Protein AF-A0A957X307-F1 (afdb_monomer_lite)

Radius of gyration: 16.77 Å; chains: 1; bounding box: 36×28×46 Å

Foldseek 3Di:
DDPCVVVVHDDDDDPPAQDVVNVGDDDDPVVVVVVVVVVVDDDDVVVVQQVVFVVVCVVVVHPTGGDDPDPVGD

Secondary structure (DSSP, 8-state):
--HHHHTTPPP----SSS-GGGTSPPPPHHHHHHHHHHTT----HHHHHHHHHHHHHHHHT-S-----SSTTT-

Structure (mmCIF, N/CA/C/O backbone):
data_AF-A0A957X307-F1
#
_entry.id   AF-A0A957X307-F1
#
loop_
_atom_site.group_PDB
_atom_site.id
_atom_site.type_symbol
_atom_site.label_atom_id
_atom_site.label_alt_id
_atom_site.label_comp_id
_atom_site.label_asym_id
_atom_site.label_entity_id
_atom_site.label_seq_id
_atom_site.pdbx_PDB_ins_code
_atom_site.Cartn_x
_atom_site.Cartn_y
_atom_site.Cartn_z
_atom_site.occupancy
_atom_site.B_iso_or_equiv
_atom_site.auth_seq_id
_atom_site.auth_comp_id
_atom_site.auth_asym_id
_atom_site.auth_atom_id
_atom_site.pdbx_PDB_model_num
ATOM 1 N N . MET A 1 1 ? -11.874 -9.821 21.458 1.00 63.28 1 MET A N 1
ATOM 2 C CA . MET A 1 1 ? -11.404 -8.430 21.545 1.00 63.28 1 MET A CA 1
ATOM 3 C C . MET A 1 1 ? -10.733 -8.078 20.236 1.00 63.28 1 MET A C 1
ATOM 5 O O . MET A 1 1 ? -10.001 -8.912 19.718 1.00 63.28 1 MET A O 1
ATOM 9 N N . GLY A 1 2 ? -11.074 -6.935 19.644 1.00 90.00 2 GLY A N 1
ATOM 10 C CA . GLY A 1 2 ? -10.425 -6.449 18.419 1.00 90.00 2 GLY A CA 1
ATOM 11 C C . GLY A 1 2 ? -9.289 -5.473 18.731 1.00 90.00 2 GLY A C 1
ATOM 12 O O . GLY A 1 2 ? -9.283 -4.869 19.799 1.00 90.00 2 GLY A O 1
ATOM 13 N N . ILE A 1 3 ? -8.385 -5.239 17.775 1.00 95.12 3 ILE A N 1
ATOM 14 C CA . ILE A 1 3 ? -7.242 -4.321 17.956 1.00 95.12 3 ILE A CA 1
ATOM 15 C C . ILE A 1 3 ? -7.663 -2.922 18.436 1.00 95.12 3 ILE A C 1
ATOM 17 O O . ILE A 1 3 ? -7.030 -2.339 19.306 1.00 95.12 3 ILE A O 1
ATOM 21 N N . TYR A 1 4 ? -8.776 -2.383 17.929 1.00 95.00 4 TYR A N 1
ATOM 22 C CA . TYR A 1 4 ? -9.267 -1.070 18.353 1.00 95.00 4 TYR A CA 1
ATOM 23 C C . TYR A 1 4 ? -9.842 -1.073 19.772 1.00 95.00 4 TYR A C 1
ATOM 25 O O . TYR A 1 4 ? -9.728 -0.073 20.469 1.00 95.00 4 TYR A O 1
ATOM 33 N N . GLU A 1 5 ? -10.407 -2.193 20.224 1.00 94.62 5 GLU A N 1
ATOM 34 C CA . GLU A 1 5 ? -10.923 -2.340 21.587 1.00 94.62 5 GLU A CA 1
ATOM 35 C C . GLU A 1 5 ? -9.778 -2.358 22.607 1.00 94.62 5 GLU A C 1
ATOM 37 O O . GLU A 1 5 ? -9.849 -1.662 23.615 1.00 94.62 5 GLU A O 1
ATOM 42 N N . GLU A 1 6 ? -8.687 -3.065 22.299 1.00 96.94 6 GLU A N 1
ATOM 43 C CA . GLU A 1 6 ? -7.454 -3.058 23.102 1.00 96.94 6 GLU A CA 1
ATOM 44 C C . GLU A 1 6 ? -6.830 -1.659 23.194 1.00 96.94 6 GLU A C 1
ATOM 46 O O . GLU A 1 6 ? -6.288 -1.278 24.229 1.00 96.94 6 GLU A O 1
ATOM 51 N N . LEU A 1 7 ? -6.958 -0.868 22.126 1.00 97.00 7 LEU A N 1
ATOM 52 C CA . LEU A 1 7 ? -6.505 0.522 22.070 1.00 97.00 7 LEU A CA 1
ATOM 53 C C . LEU A 1 7 ? -7.508 1.525 22.675 1.00 97.00 7 LEU A C 1
ATOM 55 O O . LEU A 1 7 ? -7.230 2.723 22.685 1.00 97.00 7 LEU A O 1
ATOM 59 N N . GLY A 1 8 ? -8.679 1.084 23.152 1.00 96.69 8 GLY A N 1
ATOM 60 C CA . GLY A 1 8 ? -9.726 1.968 23.681 1.00 96.69 8 GLY A CA 1
ATOM 61 C C . GLY A 1 8 ? -10.394 2.865 22.626 1.00 96.69 8 GLY A C 1
ATOM 62 O O . GLY A 1 8 ? -11.012 3.876 22.963 1.00 96.69 8 GLY A O 1
ATOM 63 N N . VAL A 1 9 ? -10.276 2.515 21.343 1.00 96.69 9 VAL A N 1
ATOM 64 C CA . VAL A 1 9 ? -10.833 3.250 20.203 1.00 96.69 9 VAL A CA 1
ATOM 65 C C . VAL A 1 9 ? -12.138 2.599 19.753 1.00 96.69 9 VAL A C 1
ATOM 67 O O . VAL A 1 9 ? -12.193 1.410 19.450 1.00 96.69 9 VAL A O 1
ATOM 70 N N . ARG A 1 10 ? -13.211 3.389 19.656 1.00 95.06 10 ARG A N 1
ATOM 71 C CA . ARG A 1 10 ? -14.522 2.906 19.207 1.00 95.06 10 ARG A CA 1
ATOM 72 C C . ARG A 1 10 ? -14.600 2.850 17.670 1.00 95.06 10 ARG A C 1
ATOM 74 O O . ARG A 1 10 ? -14.507 3.906 17.042 1.00 95.06 10 ARG A O 1
ATOM 81 N N . PRO A 1 11 ? -14.858 1.679 17.056 1.00 93.56 11 PRO A N 1
ATOM 82 C CA . PRO A 1 11 ? -15.154 1.589 15.627 1.00 93.56 11 PRO A CA 1
ATOM 83 C C . PRO A 1 11 ? -16.476 2.280 15.269 1.00 93.56 11 PRO A C 1
ATOM 85 O O . PRO A 1 11 ? -17.388 2.378 16.095 1.00 93.56 11 PRO A O 1
ATOM 88 N N . LEU A 1 12 ? -16.602 2.721 14.018 1.00 93.00 12 LEU A N 1
ATOM 89 C CA . LEU A 1 12 ? -17.797 3.390 13.502 1.00 93.00 12 LEU A CA 1
ATOM 90 C C . LEU A 1 12 ? -18.270 2.777 12.185 1.00 93.00 12 LEU A C 1
ATOM 92 O O . LEU A 1 12 ? -17.496 2.160 11.457 1.00 93.00 12 LEU A O 1
ATOM 96 N N . ILE A 1 13 ? -19.546 2.998 11.870 1.00 93.31 13 ILE A N 1
ATOM 97 C CA . ILE A 1 13 ? -20.111 2.723 10.549 1.00 93.31 13 ILE A CA 1
ATOM 98 C C . ILE A 1 13 ? -19.916 3.979 9.703 1.00 93.31 13 ILE A C 1
ATOM 100 O O . ILE A 1 13 ? -20.468 5.035 10.016 1.00 93.31 13 ILE A O 1
ATOM 104 N N . ASN A 1 14 ? -19.118 3.870 8.643 1.00 94.12 14 ASN A N 1
ATOM 105 C CA . ASN A 1 14 ? -18.875 4.979 7.731 1.00 94.12 14 ASN A CA 1
ATOM 106 C C . ASN A 1 14 ? -19.923 4.988 6.606 1.00 94.12 14 ASN A C 1
ATOM 108 O O . ASN A 1 14 ? -19.868 4.161 5.700 1.00 94.12 14 ASN A O 1
ATOM 112 N N . ALA A 1 15 ? -20.854 5.943 6.663 1.00 93.69 15 ALA A N 1
ATOM 113 C CA . ALA A 1 15 ? -21.870 6.188 5.634 1.00 93.69 15 ALA A CA 1
ATOM 114 C C . ALA A 1 15 ? -21.592 7.463 4.806 1.00 93.69 15 ALA A C 1
ATOM 116 O O . ALA A 1 15 ? -22.473 7.948 4.102 1.00 93.69 15 ALA A O 1
ATOM 117 N N . SER A 1 16 ? -20.373 8.010 4.890 1.00 91.69 16 SER A N 1
ATOM 118 C CA . SER A 1 16 ? -19.993 9.317 4.329 1.00 91.69 16 SER A CA 1
ATOM 119 C C . SER A 1 16 ? -18.905 9.214 3.248 1.00 91.69 16 SER A C 1
ATOM 121 O O . SER A 1 16 ? -18.099 10.129 3.094 1.00 91.69 16 SER A O 1
ATOM 123 N N . ALA A 1 17 ? -18.877 8.105 2.497 1.00 91.69 17 ALA A N 1
ATOM 124 C CA . ALA A 1 17 ? -17.865 7.784 1.479 1.00 91.69 17 ALA A CA 1
ATOM 125 C C . ALA A 1 17 ? -16.426 7.668 2.041 1.00 91.69 17 ALA A C 1
ATOM 127 O O . ALA A 1 17 ? -16.224 7.286 3.191 1.00 91.69 17 ALA A O 1
ATOM 128 N N . THR A 1 18 ? -15.399 7.926 1.227 1.00 92.00 18 THR A N 1
ATOM 129 C CA . THR A 1 18 ? -13.986 7.626 1.526 1.00 92.00 18 THR A CA 1
ATOM 130 C C . THR A 1 18 ? -13.282 8.794 2.227 1.00 92.00 18 THR A C 1
ATOM 132 O O . THR A 1 18 ? -12.407 9.452 1.661 1.00 92.00 18 THR A O 1
ATOM 135 N N . LEU A 1 19 ? -13.688 9.099 3.463 1.00 95.31 19 LEU A N 1
ATOM 136 C CA . LEU A 1 19 ? -13.154 10.241 4.213 1.00 95.31 19 LEU A CA 1
ATOM 137 C C . LEU A 1 19 ? -11.709 10.011 4.683 1.00 95.31 19 LEU A C 1
ATOM 139 O O . LEU A 1 19 ? -11.431 9.081 5.439 1.00 95.31 19 LEU A O 1
ATOM 143 N N . THR A 1 20 ? -10.805 10.939 4.350 1.00 93.12 20 THR A N 1
ATOM 144 C CA . THR A 1 20 ? -9.385 10.906 4.756 1.00 93.12 20 THR A CA 1
ATOM 145 C C . THR A 1 20 ? -9.202 10.817 6.271 1.00 93.12 20 THR A C 1
ATOM 147 O O . THR A 1 20 ? -8.369 10.057 6.754 1.00 93.12 20 THR A O 1
ATOM 150 N N . ARG A 1 21 ? -10.024 11.539 7.047 1.00 94.94 21 ARG A N 1
ATOM 151 C CA . ARG A 1 21 ? -9.989 11.499 8.522 1.00 94.94 21 ARG A CA 1
ATOM 152 C C . ARG A 1 21 ? -10.333 10.127 9.112 1.00 94.94 21 ARG A C 1
ATOM 154 O O . ARG A 1 21 ? -10.035 9.902 10.278 1.00 94.94 21 ARG A O 1
ATOM 161 N N . LEU A 1 22 ? -10.981 9.254 8.339 1.00 94.88 22 LEU A N 1
ATOM 162 C CA . LEU A 1 22 ? -11.396 7.910 8.752 1.00 94.88 22 LEU A CA 1
ATOM 163 C C . LEU A 1 22 ? -10.497 6.806 8.173 1.00 94.88 22 LEU A C 1
ATOM 165 O O . LEU A 1 22 ? -10.818 5.632 8.313 1.00 94.88 22 LEU A O 1
ATOM 169 N N . GLY A 1 23 ? -9.387 7.170 7.521 1.00 92.69 23 GLY A N 1
ATOM 170 C CA . GLY A 1 23 ? -8.478 6.213 6.885 1.00 92.69 23 GLY A CA 1
ATOM 171 C C . GLY A 1 23 ? -8.855 5.833 5.450 1.00 92.69 23 GLY A C 1
ATOM 172 O O . GLY A 1 23 ? -8.237 4.939 4.884 1.00 92.69 23 GLY A O 1
ATOM 173 N N . GLY A 1 24 ? -9.830 6.515 4.837 1.00 94.00 24 GLY A N 1
ATOM 174 C CA . GLY A 1 24 ? -10.237 6.257 3.455 1.00 94.00 24 GLY A CA 1
ATOM 175 C C . GLY A 1 24 ? -11.159 5.043 3.321 1.00 94.00 24 GLY A C 1
ATOM 176 O O . GLY A 1 24 ? -12.230 5.009 3.929 1.00 94.00 24 GLY A O 1
ATOM 177 N N . SER A 1 25 ? -10.774 4.088 2.474 1.00 93.50 25 SER A N 1
ATOM 178 C CA . SER A 1 25 ? -11.554 2.882 2.165 1.00 93.50 25 SER A CA 1
ATOM 179 C C . SER A 1 25 ? -11.053 1.665 2.937 1.00 93.50 25 SER A C 1
ATOM 181 O O . SER A 1 25 ? -9.860 1.529 3.196 1.00 93.50 25 SER A O 1
ATOM 183 N N . ILE A 1 26 ? -11.958 0.730 3.226 1.00 94.25 26 ILE A N 1
ATOM 184 C CA . ILE A 1 26 ? -11.586 -0.604 3.710 1.00 94.25 26 ILE A CA 1
ATOM 185 C C . ILE A 1 26 ? -11.055 -1.416 2.524 1.00 94.25 26 ILE A C 1
ATOM 187 O O . ILE A 1 26 ? -11.692 -1.459 1.470 1.00 94.25 26 ILE A O 1
ATOM 191 N N . MET A 1 27 ? -9.895 -2.054 2.693 1.00 95.69 27 MET A N 1
ATOM 192 C CA . MET A 1 27 ? -9.329 -2.932 1.668 1.00 95.69 27 MET A CA 1
ATOM 193 C C . MET A 1 27 ? -10.207 -4.181 1.479 1.00 95.69 27 MET A C 1
ATOM 195 O O . MET A 1 27 ? -10.619 -4.780 2.477 1.00 95.69 27 MET A O 1
ATOM 199 N N . PRO A 1 28 ? -10.477 -4.605 0.230 1.00 97.62 28 PRO A N 1
ATOM 200 C CA . PRO A 1 28 ? -11.109 -5.891 -0.046 1.00 97.62 28 PRO A CA 1
ATOM 201 C C . PRO A 1 28 ? -10.317 -7.059 0.553 1.00 97.62 28 PRO A C 1
ATOM 203 O O . PRO A 1 28 ? -9.096 -6.978 0.724 1.00 97.62 28 PRO A O 1
ATOM 206 N N . ARG A 1 29 ? -11.008 -8.160 0.863 1.00 97.56 29 ARG A N 1
ATOM 207 C CA . ARG A 1 29 ? -10.421 -9.323 1.546 1.00 97.56 29 ARG A CA 1
ATOM 208 C C . ARG A 1 29 ? -9.239 -9.904 0.770 1.00 97.56 29 ARG A C 1
ATOM 210 O O . ARG A 1 29 ? -8.203 -10.181 1.363 1.00 97.56 29 ARG A O 1
ATOM 217 N N . GLU A 1 30 ? -9.383 -10.021 -0.542 1.00 98.00 30 GLU A N 1
ATOM 218 C CA . GLU A 1 30 ? -8.368 -10.546 -1.452 1.00 98.00 30 GLU A CA 1
ATOM 219 C C . GLU A 1 30 ? -7.074 -9.716 -1.442 1.00 98.00 30 GLU A C 1
ATOM 221 O O . GLU A 1 30 ? -5.985 -10.265 -1.589 1.00 98.00 30 GLU A O 1
ATOM 226 N N . VAL A 1 31 ? -7.167 -8.402 -1.201 1.00 97.81 31 VAL A N 1
ATOM 227 C CA . VAL A 1 31 ? -5.993 -7.523 -1.087 1.00 97.81 31 VAL A CA 1
ATOM 228 C C . VAL A 1 31 ? -5.260 -7.792 0.225 1.00 97.81 31 VAL A C 1
ATOM 230 O O . VAL A 1 31 ? -4.038 -7.921 0.234 1.00 97.81 31 VAL A O 1
ATOM 233 N N . VAL A 1 32 ? -6.000 -7.917 1.331 1.00 98.12 32 VAL A N 1
ATOM 234 C CA . VAL A 1 32 ? -5.420 -8.213 2.650 1.00 98.12 32 VAL A CA 1
ATOM 235 C C . VAL A 1 32 ? -4.735 -9.582 2.647 1.00 98.12 32 VAL A C 1
ATOM 237 O O . VAL A 1 32 ? -3.621 -9.706 3.149 1.00 98.12 32 VAL A O 1
ATOM 240 N N . GLU A 1 33 ? -5.363 -10.595 2.051 1.00 98.38 33 GLU A N 1
ATOM 241 C CA . GLU A 1 33 ? -4.790 -11.942 1.930 1.00 98.38 33 GLU A CA 1
ATOM 242 C C . GLU A 1 33 ? -3.489 -11.934 1.109 1.00 98.38 33 GLU A C 1
ATOM 244 O O . GLU A 1 33 ? -2.488 -12.494 1.557 1.00 98.38 33 GLU A O 1
ATOM 249 N N . ALA A 1 34 ? -3.451 -11.212 -0.017 1.00 98.19 34 ALA A N 1
ATOM 250 C CA . ALA A 1 34 ? -2.236 -11.058 -0.819 1.00 98.19 34 ALA A CA 1
ATOM 251 C C . ALA A 1 34 ? -1.100 -10.353 -0.051 1.00 98.19 34 ALA A C 1
ATOM 253 O O . ALA A 1 34 ? 0.063 -10.740 -0.165 1.00 98.19 34 ALA A O 1
ATOM 254 N N . MET A 1 35 ? -1.416 -9.340 0.767 1.00 98.06 35 MET A N 1
ATOM 255 C CA . MET A 1 35 ? -0.418 -8.675 1.618 1.00 98.06 35 MET A CA 1
ATOM 256 C C . MET A 1 35 ? 0.148 -9.618 2.688 1.00 98.06 35 MET A C 1
ATOM 258 O O . MET A 1 35 ? 1.352 -9.590 2.955 1.00 98.06 35 MET A O 1
ATOM 262 N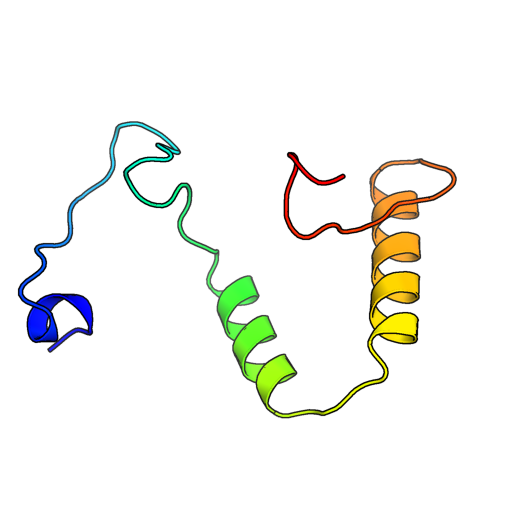 N . VAL A 1 36 ? -0.699 -10.461 3.290 1.00 98.38 36 VAL A N 1
ATOM 263 C CA . VAL A 1 36 ? -0.263 -11.474 4.263 1.00 98.38 36 VAL A CA 1
ATOM 264 C C . VAL A 1 36 ? 0.680 -12.474 3.600 1.00 98.38 36 VAL A C 1
ATOM 266 O O . VAL A 1 36 ? 1.752 -12.729 4.143 1.00 98.38 36 VAL A O 1
ATOM 269 N N . GLU A 1 37 ? 0.345 -12.984 2.417 1.00 98.38 37 GLU A N 1
ATOM 270 C CA . GLU A 1 37 ? 1.207 -13.906 1.669 1.00 98.38 37 GLU A CA 1
ATOM 271 C C . GLU A 1 37 ? 2.556 -13.269 1.292 1.00 98.38 37 GLU A C 1
ATOM 273 O O . GLU A 1 37 ? 3.620 -13.850 1.532 1.00 98.38 37 GLU A O 1
ATOM 278 N N . ALA A 1 38 ? 2.530 -12.039 0.768 1.00 97.88 38 ALA A N 1
ATOM 279 C CA . ALA A 1 38 ? 3.734 -11.308 0.383 1.00 97.88 38 ALA A CA 1
ATOM 280 C C . ALA A 1 38 ? 4.685 -11.073 1.570 1.00 97.88 38 ALA A C 1
ATOM 282 O O . ALA A 1 38 ? 5.901 -11.126 1.401 1.00 97.88 38 ALA A O 1
ATOM 283 N N . SER A 1 39 ? 4.150 -10.873 2.782 1.00 98.00 39 SER A N 1
ATOM 284 C CA . SER A 1 39 ? 4.955 -10.625 3.989 1.00 98.00 39 SER A CA 1
ATOM 285 C C . SER A 1 39 ? 5.843 -11.802 4.421 1.00 98.00 39 SER A C 1
ATOM 287 O O . SER A 1 39 ? 6.735 -11.619 5.246 1.00 98.00 39 SER A O 1
ATOM 289 N N . GLN A 1 40 ? 5.612 -13.001 3.877 1.00 98.50 40 GLN A N 1
ATOM 290 C CA . GLN A 1 40 ? 6.357 -14.219 4.219 1.00 98.50 40 GLN A CA 1
ATOM 291 C C . GLN A 1 40 ? 7.616 -14.429 3.362 1.00 98.50 40 GLN A C 1
ATOM 293 O O . GLN A 1 40 ? 8.321 -15.422 3.542 1.00 98.50 40 GLN A O 1
ATOM 298 N N . HIS A 1 41 ? 7.907 -13.521 2.426 1.00 98.19 41 HIS A N 1
ATO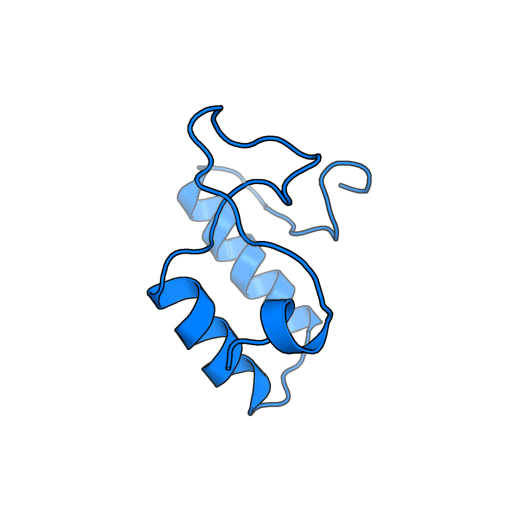M 299 C CA . HIS A 1 41 ? 8.964 -13.695 1.434 1.00 98.19 41 HIS A CA 1
ATOM 300 C C . HIS A 1 41 ? 9.829 -12.438 1.297 1.00 98.19 41 HIS A C 1
ATOM 302 O O . HIS A 1 41 ? 9.341 -11.312 1.362 1.00 98.19 41 HIS A O 1
ATOM 308 N N . PHE A 1 42 ? 11.123 -12.632 1.037 1.00 98.25 42 PHE A N 1
ATOM 309 C CA . PHE A 1 42 ? 12.008 -11.562 0.578 1.00 98.25 42 PHE A CA 1
ATOM 310 C C . PHE A 1 42 ? 12.097 -11.590 -0.946 1.00 98.25 42 PHE A C 1
ATOM 312 O O . PHE A 1 42 ? 12.289 -12.655 -1.534 1.00 98.25 42 PHE A O 1
ATOM 319 N N . VAL A 1 43 ? 11.997 -10.422 -1.581 1.00 97.81 43 VAL A N 1
ATOM 320 C CA . VAL A 1 43 ? 12.122 -10.263 -3.036 1.00 97.81 43 VAL A CA 1
ATOM 321 C C . VAL A 1 43 ? 12.954 -9.021 -3.375 1.00 97.81 43 VAL A C 1
ATOM 323 O O . VAL A 1 43 ? 12.977 -8.075 -2.580 1.00 97.81 43 VAL A O 1
ATOM 326 N N . PRO A 1 44 ? 13.614 -8.971 -4.546 1.00 98.44 44 PRO A N 1
ATOM 327 C CA . PRO A 1 44 ? 14.190 -7.733 -5.065 1.00 98.44 44 PRO A CA 1
ATOM 328 C C . PRO A 1 44 ? 13.081 -6.704 -5.344 1.00 98.44 44 PRO A C 1
ATOM 330 O O . PRO A 1 44 ? 12.198 -6.926 -6.176 1.00 98.44 44 PRO A O 1
ATOM 333 N N . LEU A 1 45 ? 13.087 -5.585 -4.613 1.00 97.06 45 LEU A N 1
ATOM 334 C CA . LEU A 1 45 ? 12.024 -4.573 -4.705 1.00 97.06 45 LEU A CA 1
ATOM 335 C C . LEU A 1 45 ? 12.039 -3.809 -6.035 1.00 97.06 45 LEU A C 1
ATOM 337 O O . LEU A 1 45 ? 10.991 -3.378 -6.508 1.00 97.06 45 LEU A O 1
ATOM 341 N N . ASP A 1 46 ? 13.208 -3.660 -6.649 1.00 98.12 46 ASP A N 1
ATOM 342 C CA . ASP A 1 46 ? 13.383 -3.080 -7.979 1.00 98.12 46 ASP A CA 1
ATOM 343 C C . ASP A 1 46 ? 12.727 -3.948 -9.063 1.00 98.12 46 ASP A C 1
ATOM 345 O O . ASP A 1 46 ? 12.021 -3.430 -9.933 1.00 98.12 46 ASP A O 1
ATOM 349 N N . GLU A 1 47 ? 12.877 -5.275 -8.972 1.00 98.44 47 GLU A N 1
ATOM 350 C CA . GLU A 1 47 ? 12.172 -6.191 -9.866 1.00 98.44 47 GLU A CA 1
ATOM 351 C C . GLU A 1 47 ? 10.659 -6.122 -9.640 1.00 98.44 47 GLU A C 1
ATOM 353 O O . GLU A 1 47 ? 9.907 -6.003 -10.611 1.00 98.44 47 GLU A O 1
ATOM 358 N N . LEU A 1 48 ? 10.207 -6.139 -8.382 1.00 97.94 48 LEU A N 1
ATOM 359 C CA . LEU A 1 48 ? 8.787 -6.013 -8.050 1.00 97.94 48 LEU A CA 1
ATOM 360 C C . LEU A 1 48 ? 8.187 -4.724 -8.634 1.00 97.94 48 LEU A C 1
ATOM 362 O O . LEU A 1 48 ? 7.160 -4.783 -9.313 1.00 97.94 48 LEU A O 1
ATOM 366 N N . GLN A 1 49 ? 8.849 -3.579 -8.439 1.00 98.12 49 GLN A N 1
ATOM 367 C CA . GLN A 1 49 ? 8.413 -2.288 -8.972 1.00 98.12 49 GLN A CA 1
ATOM 368 C C . GLN A 1 49 ? 8.285 -2.321 -10.498 1.00 98.12 49 GLN A C 1
ATOM 370 O O . GLN A 1 49 ? 7.282 -1.857 -11.042 1.00 98.12 49 GLN A O 1
ATOM 375 N N . ARG A 1 50 ? 9.267 -2.905 -11.198 1.00 98.44 50 ARG A N 1
ATOM 376 C CA . ARG A 1 50 ? 9.230 -3.039 -12.661 1.00 98.44 50 ARG A CA 1
ATOM 377 C C . ARG A 1 50 ? 8.040 -3.884 -13.116 1.00 98.44 50 ARG A C 1
ATOM 379 O O . ARG A 1 50 ? 7.308 -3.467 -14.009 1.00 98.44 50 ARG A O 1
ATOM 386 N N . ARG A 1 51 ? 7.812 -5.043 -12.488 1.00 98.50 51 ARG A N 1
ATOM 387 C CA . ARG A 1 51 ? 6.694 -5.942 -12.832 1.00 98.50 51 ARG A CA 1
ATOM 388 C C . ARG A 1 51 ? 5.333 -5.293 -12.590 1.00 98.50 51 ARG A C 1
ATOM 390 O O . ARG A 1 51 ? 4.438 -5.411 -13.426 1.00 98.50 51 ARG A O 1
ATOM 397 N N . VAL A 1 52 ? 5.179 -4.591 -11.468 1.00 98.06 52 VAL A N 1
ATOM 398 C CA . VAL A 1 52 ? 3.954 -3.844 -11.155 1.00 98.06 52 VAL A CA 1
ATOM 399 C C . VAL A 1 52 ? 3.743 -2.713 -12.164 1.00 98.06 52 VAL A C 1
ATOM 401 O O . VAL A 1 52 ? 2.638 -2.568 -12.686 1.00 98.06 52 VAL A O 1
ATOM 404 N N . GLY A 1 53 ? 4.798 -1.966 -12.501 1.00 98.50 53 GLY A N 1
ATOM 405 C CA . GLY A 1 53 ? 4.759 -0.906 -13.509 1.00 98.50 53 GLY A CA 1
ATOM 406 C C . GLY A 1 53 ? 4.318 -1.407 -14.886 1.00 98.50 53 GLY A C 1
ATOM 407 O O . GLY A 1 53 ? 3.383 -0.856 -15.461 1.00 98.50 53 GLY A O 1
ATOM 408 N N . GLU A 1 54 ? 4.908 -2.499 -15.384 1.00 98.69 54 GLU A N 1
ATOM 409 C CA . GLU A 1 54 ? 4.514 -3.149 -16.648 1.00 98.69 54 GLU A CA 1
ATOM 410 C C . GLU A 1 54 ? 3.024 -3.528 -16.651 1.00 98.69 54 GLU A C 1
ATOM 412 O O . GLU A 1 54 ? 2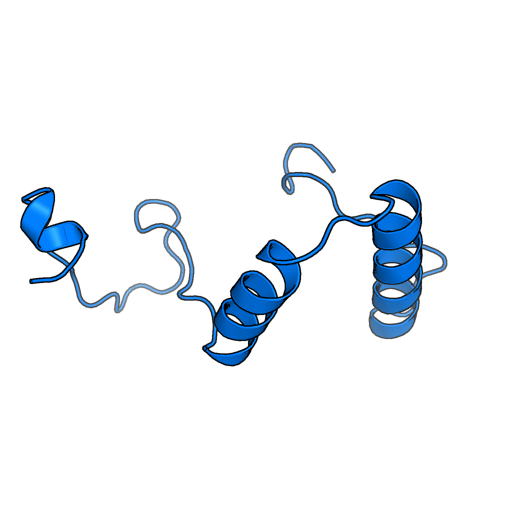.299 -3.265 -17.616 1.00 98.69 54 GLU A O 1
ATOM 417 N N . ARG A 1 55 ? 2.535 -4.112 -15.547 1.00 98.56 55 ARG A N 1
ATOM 418 C CA . ARG A 1 55 ? 1.133 -4.524 -15.427 1.00 98.56 55 ARG A CA 1
ATOM 419 C C . ARG A 1 55 ? 0.181 -3.329 -15.419 1.00 98.56 55 ARG A C 1
ATOM 421 O O . ARG A 1 55 ? -0.841 -3.370 -16.103 1.00 98.56 55 ARG A O 1
ATOM 428 N N . LEU A 1 56 ? 0.503 -2.282 -14.661 1.00 98.44 56 LEU A N 1
ATOM 429 C CA . LEU A 1 56 ? -0.317 -1.073 -14.568 1.00 98.44 56 LEU A CA 1
ATOM 430 C C . LEU A 1 56 ? -0.336 -0.293 -15.885 1.00 98.44 56 LEU A C 1
ATOM 432 O O . LEU A 1 56 ? -1.402 0.161 -16.301 1.00 98.44 56 LEU A O 1
ATOM 436 N N . ALA A 1 57 ? 0.806 -0.185 -16.566 1.00 98.69 57 ALA A N 1
ATOM 437 C CA . ALA A 1 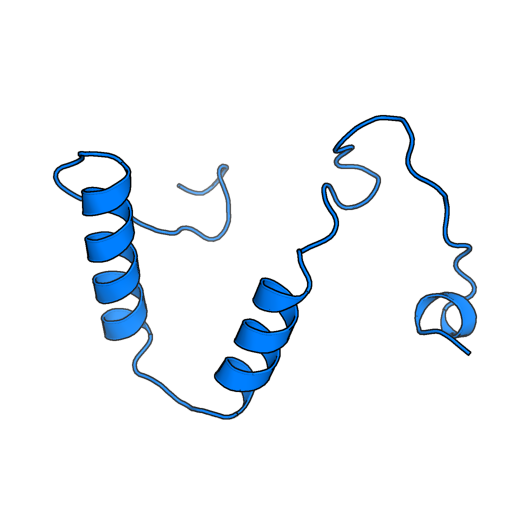57 ? 0.913 0.444 -17.879 1.00 98.69 57 ALA A CA 1
ATOM 438 C C . ALA A 1 57 ? -0.014 -0.246 -18.892 1.00 98.69 57 ALA A C 1
ATOM 440 O O . ALA A 1 57 ? -0.831 0.412 -19.532 1.00 98.69 57 ALA A O 1
ATOM 441 N N . ALA A 1 58 ? 0.007 -1.584 -18.933 1.00 98.62 58 ALA A N 1
ATOM 442 C CA . ALA A 1 58 ? -0.888 -2.365 -19.784 1.00 98.62 58 ALA A CA 1
ATOM 443 C C . ALA A 1 58 ? -2.374 -2.178 -19.424 1.00 98.62 58 ALA A C 1
ATOM 445 O O . ALA A 1 58 ? -3.209 -2.032 -20.312 1.00 98.62 58 ALA A O 1
ATOM 446 N N . MET A 1 59 ? -2.723 -2.160 -18.132 1.00 98.44 59 MET A N 1
ATOM 447 C CA . MET A 1 59 ? -4.112 -1.981 -17.677 1.00 98.44 59 MET A CA 1
ATOM 448 C C . MET A 1 59 ? -4.673 -0.587 -17.970 1.00 98.44 59 MET A C 1
ATOM 450 O O . MET A 1 59 ? -5.876 -0.438 -18.169 1.00 98.44 59 MET A O 1
ATOM 454 N N . THR A 1 60 ? -3.812 0.429 -17.960 1.00 98.31 60 THR A N 1
ATOM 455 C CA . THR A 1 60 ? -4.194 1.836 -18.144 1.00 98.31 60 THR A CA 1
ATOM 456 C C . THR A 1 60 ? -3.919 2.357 -19.554 1.00 98.31 60 THR A C 1
ATOM 458 O O . THR A 1 60 ? -4.232 3.508 -19.839 1.00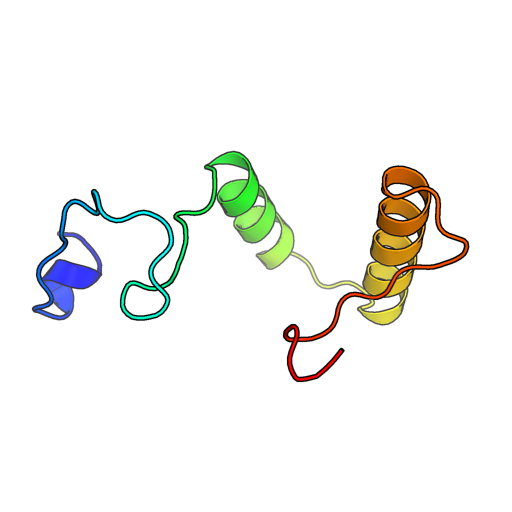 98.31 60 THR A O 1
ATOM 461 N N . ASN A 1 61 ? -3.385 1.505 -20.438 1.00 98.19 61 ASN A N 1
ATOM 462 C CA . ASN A 1 61 ? -3.002 1.827 -21.811 1.00 98.19 61 ASN A CA 1
ATOM 463 C C . ASN A 1 61 ? -1.985 2.983 -21.909 1.00 98.19 61 ASN A C 1
ATOM 465 O O . ASN A 1 61 ? -2.147 3.903 -22.707 1.00 98.19 61 ASN A O 1
ATOM 469 N N . ASN A 1 62 ? -0.943 2.923 -21.076 1.00 98.44 62 ASN A N 1
ATOM 470 C CA . ASN A 1 62 ? 0.175 3.869 -21.051 1.00 98.44 62 ASN A CA 1
ATOM 471 C C . ASN A 1 62 ? 1.494 3.179 -21.429 1.00 98.44 62 ASN A C 1
ATOM 473 O O . ASN A 1 62 ? 1.613 1.959 -21.337 1.00 98.44 62 ASN A O 1
ATOM 477 N N . GLU A 1 63 ? 2.507 3.964 -21.807 1.00 98.19 63 GLU A N 1
ATOM 478 C CA . GLU A 1 63 ? 3.849 3.449 -22.131 1.00 98.19 63 GLU A CA 1
ATOM 479 C C . GLU A 1 63 ? 4.591 2.918 -20.895 1.00 98.19 63 GLU A C 1
ATOM 481 O O . GLU A 1 63 ? 5.364 1.966 -20.985 1.00 98.19 63 GLU A O 1
ATOM 486 N N . ALA A 1 64 ? 4.347 3.524 -19.731 1.00 97.94 64 ALA A N 1
ATOM 487 C CA . ALA A 1 64 ? 4.944 3.147 -18.458 1.00 97.94 64 ALA A CA 1
ATOM 488 C C . ALA A 1 64 ? 4.027 3.535 -17.290 1.00 97.94 64 ALA A C 1
ATOM 490 O O . ALA A 1 64 ? 3.148 4.388 -17.422 1.00 97.94 64 ALA A O 1
ATOM 491 N N . ALA A 1 65 ? 4.253 2.918 -16.131 1.00 98.19 65 ALA A N 1
ATOM 492 C CA . ALA A 1 65 ? 3.610 3.278 -14.874 1.00 98.19 65 ALA A CA 1
ATOM 493 C C . ALA A 1 65 ? 4.582 3.075 -13.707 1.00 98.19 65 ALA A C 1
ATOM 495 O O . ALA A 1 65 ? 5.476 2.228 -13.767 1.00 98.19 65 ALA A O 1
ATOM 496 N N . TYR A 1 66 ? 4.392 3.848 -12.640 1.00 97.38 66 TYR A N 1
ATOM 497 C CA . TYR A 1 66 ? 5.227 3.802 -11.446 1.00 97.38 66 TYR A CA 1
ATOM 498 C C . TYR A 1 66 ? 4.364 3.934 -10.190 1.00 97.38 66 TYR A C 1
ATOM 500 O O . TYR A 1 66 ? 3.451 4.756 -10.142 1.00 97.38 66 TYR A O 1
ATOM 508 N N . VAL A 1 67 ? 4.659 3.130 -9.169 1.00 97.38 67 VAL A N 1
ATOM 509 C CA . VAL A 1 67 ? 4.021 3.216 -7.850 1.00 97.38 67 VAL A CA 1
ATOM 510 C C . VAL A 1 67 ? 4.918 4.027 -6.920 1.00 97.38 67 VAL A C 1
ATOM 512 O O . VAL A 1 67 ? 6.043 3.619 -6.632 1.00 97.38 67 VAL A O 1
ATOM 515 N N . SER A 1 68 ? 4.433 5.179 -6.463 1.00 96.69 68 SER A N 1
ATOM 516 C CA . SER A 1 68 ? 5.079 5.984 -5.422 1.00 96.69 68 SER A CA 1
ATOM 517 C C . SER A 1 68 ? 4.475 5.683 -4.043 1.00 96.69 68 SER A C 1
ATOM 519 O O . SER A 1 68 ? 3.493 4.952 -3.917 1.00 96.69 68 SER A O 1
ATOM 521 N N . SER A 1 69 ? 5.044 6.266 -2.985 1.00 95.19 69 SER A N 1
ATOM 522 C CA . SER A 1 69 ? 4.508 6.149 -1.620 1.00 95.19 69 SER A CA 1
ATOM 523 C C . SER A 1 69 ? 3.149 6.840 -1.428 1.00 95.19 69 SER A C 1
ATOM 525 O O . SER A 1 69 ? 2.481 6.620 -0.420 1.00 95.19 69 SER A O 1
ATOM 527 N N . GLY A 1 70 ? 2.736 7.679 -2.380 1.00 94.62 70 GLY A N 1
ATOM 528 C CA . GLY A 1 70 ? 1.460 8.379 -2.381 1.00 94.62 70 GLY A CA 1
ATOM 529 C C . GLY A 1 70 ? 1.425 9.489 -3.429 1.00 94.62 70 GLY A C 1
ATOM 530 O O . GLY A 1 70 ? 2.462 9.928 -3.923 1.00 94.62 70 GLY A O 1
ATOM 531 N N . ALA A 1 71 ? 0.225 9.988 -3.732 1.00 93.62 71 ALA A N 1
ATOM 532 C CA . ALA A 1 71 ? 0.011 10.973 -4.798 1.00 93.62 71 ALA A CA 1
ATOM 533 C C . ALA A 1 71 ?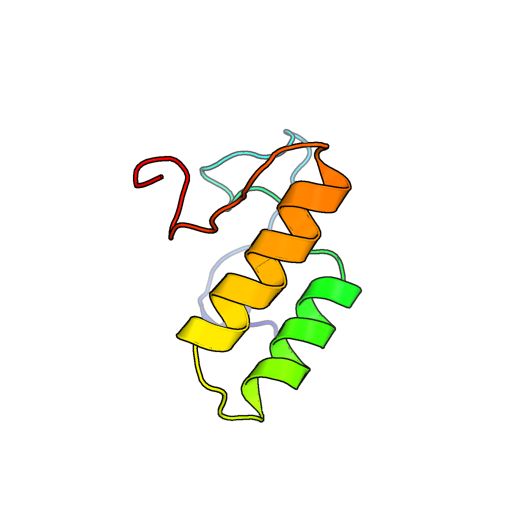 0.771 12.300 -4.607 1.00 93.62 71 ALA A C 1
ATOM 535 O O . ALA A 1 71 ? 1.026 12.991 -5.577 1.00 93.62 71 ALA A O 1
ATOM 536 N N . ALA A 1 72 ? 1.142 12.670 -3.377 1.00 95.75 72 ALA A N 1
ATOM 537 C CA . ALA A 1 72 ? 1.946 13.871 -3.133 1.00 95.75 72 ALA A CA 1
ATOM 538 C C . ALA A 1 72 ? 3.423 13.716 -3.546 1.00 95.75 72 ALA A C 1
ATOM 540 O O . ALA A 1 72 ? 4.116 14.716 -3.701 1.00 95.75 72 ALA A O 1
ATOM 541 N N . ALA A 1 73 ? 3.912 12.478 -3.662 1.00 95.50 73 ALA A N 1
ATOM 542 C CA . ALA A 1 73 ? 5.302 12.161 -3.984 1.00 95.50 73 ALA A CA 1
ATOM 543 C C . ALA A 1 73 ? 5.493 11.616 -5.410 1.00 95.50 73 ALA A C 1
ATOM 545 O O . ALA A 1 73 ? 6.636 11.469 -5.838 1.00 95.50 73 ALA A O 1
ATOM 546 N N . GLY A 1 74 ? 4.404 11.246 -6.095 1.00 86.44 74 GLY A N 1
ATOM 547 C CA . GLY A 1 74 ? 4.416 10.806 -7.495 1.00 86.44 74 GLY A CA 1
ATOM 548 C C . GLY A 1 74 ? 4.186 11.979 -8.427 1.00 86.44 74 GLY A C 1
ATOM 549 O O . GLY A 1 74 ? 4.877 12.023 -9.464 1.00 86.44 74 GLY A O 1
#

pLDDT: mean 95.89, std 4.54, range [63.28, 98.69]

Sequence (74 aa):
MGIYEELGVRPLINASATLTRLGGSIMPREVVEAMVEASQHFVPLDELQRRVGERLAAMTNNEAAYVSSGAAAG